Protein AF-A0A4R1CIF7-F1 (afdb_monomer_lite)

Radius of gyration: 14.78 Å; chains: 1; bounding box: 42×38×33 Å

Secondary structure (DSSP, 8-state):
------------SEEEEE--SSPEEETTEEE--S-BEEEETT-SBBTTS-B-TTSEEESSPPP-TT-TTB-HHHHHHHHHHS----

Sequence (86 aa):
MKPFVVPEQSRRAWVVTAPHQQPRFVGGERAPWGTRHVREDGAATTACGLPTTSWFSFWTLGFVAYDKESCPACAQAYARRTPVSR

pLDDT: mean 76.21, std 15.49, range [39.31, 93.62]

Structure (mmCIF, N/CA/C/O backbone):
data_AF-A0A4R1CIF7-F1
#
_entry.id   AF-A0A4R1CIF7-F1
#
loop_
_atom_site.group_PDB
_atom_site.id
_atom_site.type_symbol
_atom_site.label_atom_id
_atom_site.label_alt_id
_atom_site.label_comp_id
_atom_site.label_asym_id
_atom_site.label_entity_id
_atom_site.label_seq_id
_atom_site.pdbx_PDB_ins_code
_atom_site.Cartn_x
_atom_site.Cartn_y
_atom_site.Cartn_z
_atom_site.occupancy
_atom_site.B_iso_or_equiv
_atom_site.auth_seq_id
_atom_site.auth_comp_id
_atom_site.auth_asym_id
_atom_site.auth_atom_id
_atom_site.pdbx_PDB_model_num
ATOM 1 N N . MET A 1 1 ? -30.307 -31.306 6.130 1.00 53.03 1 MET A N 1
ATOM 2 C CA . MET A 1 1 ? -29.609 -30.160 5.504 1.00 53.03 1 MET A CA 1
ATOM 3 C C . MET A 1 1 ? -28.273 -29.995 6.210 1.00 53.03 1 MET A C 1
ATOM 5 O O . MET A 1 1 ? -28.280 -29.844 7.423 1.00 53.03 1 MET A O 1
ATOM 9 N N . LYS A 1 2 ? -27.141 -30.135 5.511 1.00 44.12 2 LYS A N 1
ATOM 10 C CA . LYS A 1 2 ? -25.819 -29.876 6.109 1.00 44.12 2 LYS A CA 1
ATOM 11 C C . LYS A 1 2 ? -25.584 -28.360 6.106 1.00 44.12 2 LYS A C 1
ATOM 13 O O . LYS A 1 2 ? -25.883 -27.749 5.080 1.00 44.12 2 LYS A O 1
ATOM 18 N N . PRO A 1 3 ? -25.089 -27.747 7.193 1.00 51.47 3 PRO A N 1
ATOM 19 C CA . PRO A 1 3 ? -24.733 -26.338 7.164 1.00 51.47 3 PRO A CA 1
ATOM 20 C C . PRO A 1 3 ? -23.620 -26.131 6.133 1.00 51.47 3 PRO A C 1
ATOM 22 O O . PRO A 1 3 ? -22.622 -26.854 6.122 1.00 51.47 3 PRO A O 1
ATOM 25 N N . PHE A 1 4 ? -23.823 -25.166 5.240 1.00 54.56 4 PHE A N 1
ATOM 26 C CA . PHE A 1 4 ? -22.785 -24.678 4.346 1.00 54.56 4 PHE A CA 1
ATOM 27 C C . PHE A 1 4 ? -21.785 -23.907 5.207 1.00 54.56 4 PHE A C 1
ATOM 29 O O . PHE A 1 4 ? -22.000 -22.744 5.542 1.00 54.56 4 PHE A O 1
ATOM 36 N N . VAL A 1 5 ? -20.726 -24.590 5.640 1.00 55.72 5 VAL A N 1
ATOM 37 C CA . VAL A 1 5 ? -19.562 -23.934 6.228 1.00 55.72 5 VAL A CA 1
ATOM 38 C C . VAL A 1 5 ? -18.916 -23.165 5.085 1.00 55.72 5 VAL A C 1
ATOM 40 O O . VAL A 1 5 ? -18.234 -23.756 4.250 1.00 55.72 5 VAL A O 1
ATOM 43 N N . VAL A 1 6 ? -19.180 -21.858 5.004 1.00 52.72 6 VAL A N 1
ATOM 44 C CA . VAL A 1 6 ? -18.314 -20.962 4.236 1.00 52.72 6 VAL A CA 1
ATOM 45 C C . VAL A 1 6 ? -16.936 -21.150 4.860 1.00 52.72 6 VAL A C 1
ATOM 47 O O . VAL A 1 6 ? -16.805 -20.867 6.054 1.00 52.72 6 VAL A O 1
ATOM 50 N N . PRO A 1 7 ? -15.929 -21.679 4.138 1.00 46.56 7 PRO A N 1
ATOM 51 C CA . PRO A 1 7 ? -14.578 -21.610 4.654 1.00 46.56 7 PRO A CA 1
ATOM 52 C C . PRO A 1 7 ? -14.352 -20.138 4.959 1.00 46.56 7 PRO A C 1
ATOM 54 O O . PRO A 1 7 ? -14.651 -19.287 4.115 1.00 46.56 7 PRO A O 1
ATOM 57 N N . GLU A 1 8 ? -13.932 -19.847 6.188 1.00 49.56 8 GLU A N 1
ATOM 58 C CA . GLU A 1 8 ? -13.435 -18.539 6.569 1.00 49.56 8 GLU A CA 1
ATOM 59 C C . GLU A 1 8 ? -12.294 -18.273 5.598 1.00 49.56 8 GLU A C 1
ATOM 61 O O . GLU A 1 8 ? -11.176 -18.747 5.790 1.00 49.56 8 GLU A O 1
ATOM 66 N N . GLN A 1 9 ? -12.622 -17.651 4.457 1.00 47.34 9 GLN A N 1
ATOM 67 C CA . GLN A 1 9 ? -11.658 -17.130 3.516 1.00 47.34 9 GLN A CA 1
ATOM 68 C C . GLN A 1 9 ? -10.760 -16.338 4.425 1.00 47.34 9 GLN A C 1
ATOM 70 O O . GLN A 1 9 ? -11.229 -15.358 5.004 1.00 47.34 9 GLN A O 1
ATOM 75 N N . SER A 1 10 ? -9.548 -16.840 4.658 1.00 45.88 10 SER A N 1
ATOM 76 C CA . SER A 1 10 ? -8.565 -16.170 5.480 1.00 45.88 10 SER A CA 1
ATOM 77 C C . SER A 1 10 ? -8.360 -14.842 4.782 1.00 45.88 10 SER A C 1
ATOM 79 O O . SER A 1 10 ? -7.658 -14.762 3.772 1.00 45.88 10 SER A O 1
ATOM 81 N N . ARG A 1 11 ? -9.148 -13.850 5.218 1.00 52.62 11 ARG A N 1
ATOM 82 C CA . ARG A 1 11 ? -9.294 -12.552 4.586 1.00 52.62 11 ARG A CA 1
ATOM 83 C C . ARG A 1 11 ? -7.873 -12.079 4.506 1.00 52.62 11 ARG A C 1
ATOM 85 O O . ARG A 1 11 ? -7.226 -11.947 5.546 1.00 52.62 11 ARG A O 1
ATOM 92 N N . ARG A 1 12 ? -7.350 -11.892 3.297 1.00 60.53 12 ARG A N 1
ATOM 93 C CA . ARG A 1 12 ? -6.110 -11.145 3.160 1.00 60.53 12 ARG A CA 1
ATOM 94 C C . ARG A 1 12 ? -6.432 -9.793 3.774 1.00 60.53 12 ARG A C 1
ATOM 96 O O . ARG A 1 12 ? -7.100 -8.978 3.155 1.00 60.53 12 ARG A O 1
ATOM 103 N N . ALA A 1 13 ? -6.040 -9.614 5.036 1.00 79.81 13 ALA A N 1
ATOM 104 C CA . ALA A 1 13 ? -6.409 -8.443 5.819 1.00 79.81 13 ALA A CA 1
ATOM 105 C C . ALA A 1 13 ? -5.873 -7.176 5.154 1.00 79.81 13 ALA A C 1
ATOM 107 O O . ALA A 1 13 ? -6.369 -6.094 5.421 1.00 79.81 13 ALA A O 1
ATOM 108 N N . TRP A 1 14 ? -4.882 -7.339 4.276 1.00 85.69 14 TRP A N 1
ATOM 109 C CA . TRP A 1 14 ? -4.220 -6.302 3.523 1.00 85.69 14 TRP A CA 1
ATOM 110 C C . TRP A 1 14 ? -4.395 -6.506 2.018 1.00 85.69 14 TRP A C 1
ATOM 112 O O . TRP A 1 14 ? -4.129 -7.586 1.487 1.00 85.69 14 TRP A O 1
ATOM 122 N N . VAL A 1 15 ? -4.767 -5.427 1.338 1.00 88.94 15 VAL A N 1
ATOM 123 C CA . VAL A 1 15 ? -4.863 -5.315 -0.119 1.00 88.94 15 VAL A CA 1
ATOM 124 C C . VAL A 1 15 ? -3.773 -4.367 -0.599 1.00 88.94 15 VAL A C 1
ATOM 126 O O . VAL A 1 15 ? -3.650 -3.251 -0.086 1.00 88.94 15 VAL A O 1
ATOM 129 N N . VAL A 1 16 ? -2.989 -4.795 -1.591 1.00 89.19 16 VAL A N 1
ATOM 130 C CA . VAL A 1 16 ? -1.971 -3.938 -2.208 1.00 89.19 16 VAL A CA 1
ATOM 131 C C . VAL A 1 16 ? -2.645 -2.907 -3.107 1.00 89.19 16 VAL A C 1
ATOM 133 O O . VAL A 1 16 ? -3.521 -3.237 -3.904 1.00 89.19 16 VAL A O 1
ATOM 136 N N . THR A 1 17 ? -2.231 -1.652 -2.987 1.00 88.81 17 THR A N 1
ATOM 137 C CA . THR A 1 17 ? -2.735 -0.530 -3.779 1.00 88.81 17 THR A CA 1
ATOM 138 C C . THR A 1 17 ? -1.603 0.421 -4.147 1.00 88.81 17 THR A C 1
ATOM 140 O O . THR A 1 17 ? -0.604 0.514 -3.430 1.00 88.81 17 THR A O 1
ATOM 143 N N . ALA A 1 18 ? -1.729 1.110 -5.276 1.00 86.75 18 ALA A N 1
ATOM 144 C CA . ALA A 1 18 ? -0.736 2.080 -5.728 1.00 86.75 18 ALA A CA 1
ATOM 145 C C . ALA A 1 18 ? -1.404 3.239 -6.496 1.00 86.75 18 ALA A C 1
ATOM 147 O O . ALA A 1 18 ? -2.358 2.989 -7.239 1.00 86.75 18 ALA A O 1
ATOM 148 N N . PRO A 1 19 ? -0.885 4.481 -6.390 1.00 77.75 19 PRO A N 1
ATOM 149 C CA . PRO A 1 19 ? -1.465 5.698 -6.985 1.00 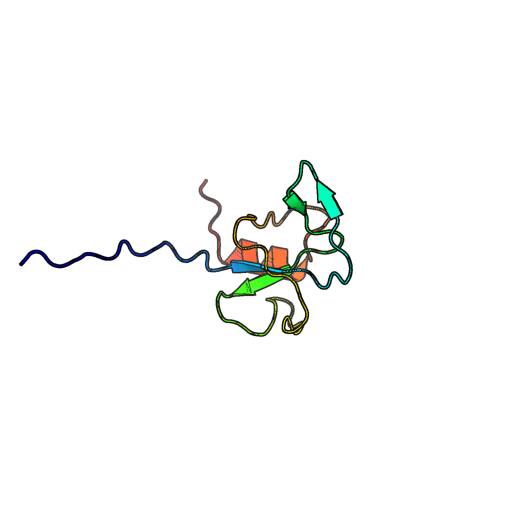77.75 19 PRO A CA 1
ATOM 150 C C . PRO A 1 19 ? -1.499 5.765 -8.522 1.00 77.75 19 PRO A C 1
ATOM 152 O O . PRO A 1 19 ? -1.790 6.814 -9.089 1.00 77.75 19 PRO A O 1
ATOM 155 N N . HIS A 1 20 ? -1.148 4.695 -9.227 1.00 70.94 20 HIS A N 1
ATOM 156 C CA . HIS A 1 20 ? -0.643 4.799 -10.592 1.00 70.94 20 HIS A CA 1
ATOM 157 C C . HIS A 1 20 ? -1.700 5.208 -11.625 1.00 70.94 20 HIS A C 1
ATOM 159 O O . HIS A 1 20 ? -2.712 4.534 -11.791 1.00 70.94 20 HIS A O 1
ATOM 165 N N . GLN A 1 21 ? -1.387 6.266 -12.388 1.00 57.28 21 GLN A N 1
ATOM 166 C CA . GLN A 1 21 ? -2.151 6.743 -13.552 1.00 57.28 21 GLN A CA 1
ATOM 167 C C . GLN A 1 21 ? -1.850 5.966 -14.854 1.00 57.28 21 GLN A C 1
ATOM 169 O O . GLN A 1 21 ? -2.587 6.111 -15.826 1.00 57.28 21 GLN A O 1
ATOM 174 N N . GLN A 1 22 ? -0.807 5.120 -14.891 1.00 54.31 22 GLN A N 1
ATOM 175 C CA . GLN A 1 22 ? -0.490 4.248 -16.034 1.00 54.31 22 GLN A CA 1
ATOM 176 C C . GLN A 1 22 ? -0.018 2.853 -15.574 1.00 54.31 22 GLN A C 1
ATOM 178 O O . GLN A 1 22 ? 0.942 2.763 -14.802 1.00 54.31 22 GLN A O 1
ATOM 183 N N . PRO A 1 23 ? -0.659 1.757 -16.029 1.00 57.56 23 PRO A N 1
ATOM 184 C CA . PRO A 1 23 ? -0.233 0.395 -15.715 1.00 57.56 23 PRO A CA 1
ATOM 185 C C . PRO A 1 23 ? 1.009 -0.015 -16.520 1.00 57.56 23 PRO A C 1
ATOM 187 O O . PRO A 1 23 ? 1.057 0.164 -17.737 1.00 57.56 23 PRO A O 1
ATOM 190 N N . ARG A 1 24 ? 1.989 -0.640 -15.853 1.00 64.19 24 ARG A N 1
ATOM 191 C CA . ARG A 1 24 ? 3.051 -1.412 -16.516 1.00 64.19 24 ARG A CA 1
ATOM 192 C C . ARG A 1 24 ? 2.549 -2.841 -16.711 1.00 64.19 24 ARG A C 1
ATOM 194 O O . ARG A 1 24 ? 1.977 -3.416 -15.790 1.00 64.19 24 ARG A O 1
ATOM 201 N N . PHE A 1 25 ? 2.780 -3.423 -17.883 1.00 67.19 25 PHE A N 1
ATOM 202 C CA . PHE A 1 25 ? 2.517 -4.842 -18.115 1.00 67.19 25 PHE A CA 1
ATOM 203 C C . PHE A 1 25 ? 3.822 -5.628 -17.990 1.00 67.19 25 PHE A C 1
ATOM 205 O O . PHE A 1 25 ? 4.821 -5.277 -18.620 1.00 67.19 25 PHE A O 1
ATOM 212 N N . VAL A 1 26 ? 3.825 -6.674 -17.167 1.00 66.25 26 VAL A N 1
ATOM 213 C CA . VAL A 1 26 ? 4.942 -7.622 -17.041 1.00 66.25 26 VAL A CA 1
ATOM 214 C C . VAL A 1 26 ? 4.370 -9.008 -17.299 1.00 66.25 26 VAL A C 1
ATOM 216 O O . VAL A 1 26 ? 3.466 -9.438 -16.594 1.00 66.25 26 VAL A O 1
ATOM 219 N N . GLY A 1 27 ? 4.832 -9.679 -1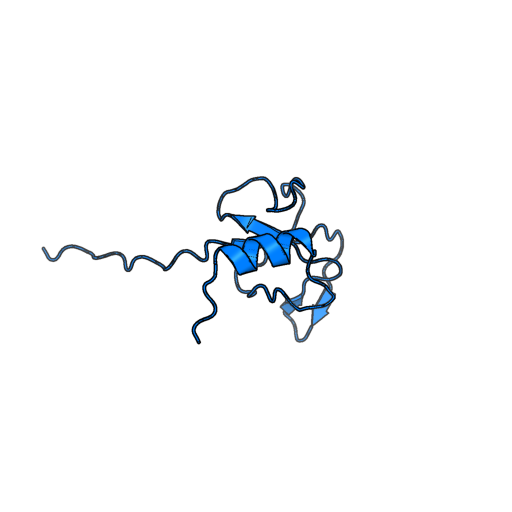8.358 1.00 67.62 27 GLY A N 1
ATOM 220 C CA . GLY A 1 27 ? 4.337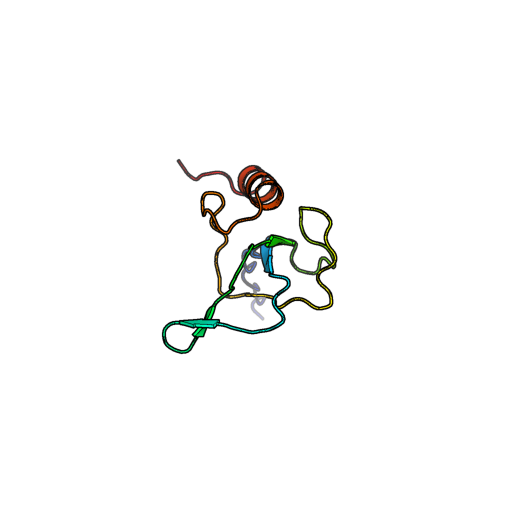 -11.016 -18.714 1.00 67.62 27 GLY A CA 1
ATOM 221 C C . GLY A 1 27 ? 2.838 -11.090 -19.050 1.00 67.62 27 GLY A C 1
ATOM 222 O O . GLY A 1 27 ? 2.253 -12.156 -18.935 1.00 67.62 27 GLY A O 1
ATOM 223 N N . GLY A 1 28 ? 2.208 -9.976 -19.442 1.00 69.06 28 GLY A N 1
ATOM 224 C CA . GLY A 1 28 ? 0.772 -9.913 -19.758 1.00 69.06 28 GLY A CA 1
ATOM 225 C C . GLY A 1 28 ? -0.136 -9.535 -18.582 1.00 69.06 28 GLY A C 1
ATOM 226 O O . GLY A 1 28 ? -1.304 -9.224 -18.802 1.00 69.06 28 GLY A O 1
ATOM 227 N N . GLU A 1 29 ? 0.387 -9.461 -17.355 1.00 66.00 29 GLU A N 1
ATOM 228 C CA . GLU A 1 29 ? -0.369 -9.014 -16.181 1.00 66.00 29 GLU A CA 1
ATOM 229 C C . GLU A 1 29 ? -0.086 -7.545 -15.847 1.00 66.00 29 GLU A C 1
ATOM 231 O O . GLU A 1 29 ? 1.020 -7.033 -16.060 1.00 66.00 29 GLU A O 1
ATOM 236 N N . ARG A 1 30 ? -1.096 -6.847 -15.305 1.00 63.97 30 ARG A N 1
ATOM 237 C CA . ARG A 1 30 ? -0.907 -5.495 -14.761 1.00 63.97 30 ARG A CA 1
ATOM 238 C C . ARG A 1 30 ? -0.032 -5.591 -13.518 1.00 63.97 30 ARG A C 1
ATOM 240 O O . ARG A 1 30 ? -0.468 -6.102 -12.490 1.00 63.97 30 ARG A O 1
ATOM 247 N N . ALA A 1 31 ? 1.171 -5.046 -13.604 1.00 65.12 31 ALA A N 1
ATOM 248 C CA . ALA A 1 31 ? 2.070 -4.917 -12.476 1.00 65.12 31 ALA A CA 1
ATOM 249 C C . ALA A 1 31 ? 1.897 -3.535 -11.826 1.00 65.12 31 ALA A C 1
ATOM 251 O O . ALA A 1 31 ? 1.717 -2.536 -12.539 1.00 65.12 31 ALA A O 1
ATOM 252 N N . PRO A 1 32 ? 1.982 -3.439 -10.489 1.00 65.56 32 PRO A N 1
ATOM 253 C CA . PRO A 1 32 ? 2.199 -2.151 -9.858 1.00 65.56 32 PRO A CA 1
ATOM 254 C C . PRO A 1 32 ? 3.521 -1.579 -10.378 1.00 65.56 32 PRO A C 1
ATOM 256 O O . PRO A 1 32 ? 4.534 -2.271 -10.463 1.00 65.56 32 PRO A O 1
ATOM 259 N N . TRP A 1 33 ? 3.499 -0.309 -10.745 1.00 69.81 33 TRP A N 1
ATOM 260 C CA . TRP A 1 33 ? 4.706 0.489 -10.909 1.00 69.81 33 TRP A CA 1
ATOM 261 C C . TRP A 1 33 ? 4.799 1.411 -9.683 1.00 69.81 33 TRP A C 1
ATOM 263 O O . TRP A 1 33 ? 3.812 1.526 -8.962 1.00 69.81 33 TRP A O 1
ATOM 273 N N . GLY A 1 34 ? 5.961 2.014 -9.414 1.00 76.06 34 GLY A N 1
ATOM 274 C CA . GLY A 1 34 ? 6.176 2.939 -8.291 1.00 76.06 34 GLY A CA 1
ATOM 275 C C . GLY A 1 34 ? 5.918 2.357 -6.895 1.00 76.06 34 GLY A C 1
ATOM 276 O O . GLY A 1 34 ? 6.021 1.150 -6.679 1.00 76.06 34 GLY A O 1
ATOM 277 N N . THR A 1 35 ? 5.645 3.236 -5.925 1.00 86.19 35 THR A N 1
ATOM 278 C CA . THR A 1 35 ? 5.547 2.850 -4.512 1.00 86.19 35 THR A CA 1
ATOM 279 C C . THR A 1 35 ? 4.251 2.090 -4.226 1.00 86.19 35 THR A C 1
ATOM 281 O O . THR A 1 35 ? 3.145 2.593 -4.430 1.00 86.19 35 THR A O 1
ATOM 284 N N . ARG A 1 36 ? 4.391 0.876 -3.697 1.00 89.62 36 ARG A N 1
ATOM 285 C CA . ARG A 1 36 ? 3.314 -0.018 -3.274 1.00 89.62 36 ARG A CA 1
ATOM 286 C C . ARG A 1 36 ? 2.888 0.321 -1.851 1.00 89.62 36 ARG A C 1
ATOM 288 O O . ARG A 1 36 ? 3.711 0.433 -0.940 1.00 89.62 36 ARG A O 1
ATOM 295 N N . HIS A 1 37 ? 1.586 0.414 -1.645 1.00 92.38 37 HIS A N 1
ATOM 296 C CA . HIS A 1 37 ? 0.967 0.630 -0.345 1.00 92.38 37 HIS A CA 1
ATOM 297 C C . HIS A 1 37 ? 0.041 -0.536 -0.008 1.00 92.38 37 HIS A C 1
ATOM 299 O O . HIS A 1 37 ? -0.375 -1.286 -0.889 1.00 92.3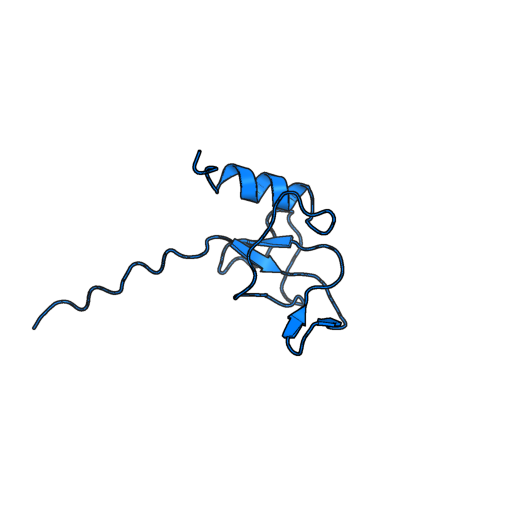8 37 HIS A O 1
ATOM 305 N N . VAL A 1 38 ? -0.318 -0.668 1.267 1.00 92.44 38 VAL A N 1
ATOM 306 C CA . VAL A 1 38 ? -1.394 -1.570 1.689 1.00 92.44 38 VAL A CA 1
ATOM 307 C C . VAL A 1 38 ? -2.521 -0.788 2.327 1.00 92.44 38 VAL A C 1
ATOM 309 O O . VAL A 1 38 ? -2.290 0.231 2.977 1.00 92.44 38 VAL A O 1
ATOM 312 N N . ARG A 1 39 ? -3.738 -1.288 2.161 1.00 91.94 39 ARG A N 1
ATOM 313 C CA . ARG A 1 39 ? -4.924 -0.883 2.918 1.00 91.94 39 ARG A CA 1
ATOM 314 C C . ARG A 1 39 ? -5.598 -2.116 3.485 1.00 91.94 39 ARG A C 1
ATOM 316 O O . ARG A 1 39 ? -5.420 -3.203 2.934 1.00 91.94 39 ARG A O 1
ATOM 323 N N . GLU A 1 40 ? -6.355 -1.955 4.561 1.00 90.06 40 GLU A N 1
ATOM 324 C CA . GLU A 1 40 ? -7.228 -3.043 4.985 1.00 90.06 40 GLU A CA 1
ATOM 325 C C . GLU A 1 40 ? -8.284 -3.316 3.913 1.00 90.06 40 GLU A C 1
ATOM 327 O O . GLU A 1 40 ? -8.697 -2.397 3.195 1.00 90.06 40 GLU A O 1
ATOM 332 N N . ASP A 1 41 ? -8.719 -4.569 3.782 1.00 86.69 41 ASP A N 1
ATOM 333 C CA . ASP A 1 41 ? -9.840 -4.870 2.895 1.00 86.69 41 ASP A CA 1
ATOM 334 C C . ASP A 1 41 ? -11.074 -4.042 3.304 1.00 86.69 41 ASP A C 1
ATOM 336 O O . ASP A 1 41 ? -11.420 -3.937 4.478 1.00 86.69 41 ASP A O 1
ATOM 340 N N . GLY A 1 42 ? -11.699 -3.386 2.326 1.00 84.31 42 GLY A N 1
ATOM 341 C CA . GLY A 1 42 ? -12.788 -2.428 2.546 1.00 84.31 42 GLY A CA 1
ATOM 342 C C . GLY A 1 42 ? -12.392 -1.024 3.040 1.00 84.31 42 GLY A C 1
ATOM 343 O O . GLY A 1 42 ? -13.222 -0.122 2.960 1.00 84.31 42 GLY A O 1
ATOM 344 N N . ALA A 1 43 ? -11.153 -0.771 3.480 1.00 88.94 43 ALA A N 1
ATOM 345 C CA . ALA A 1 43 ? -10.748 0.566 3.931 1.00 88.94 43 ALA A CA 1
ATOM 346 C C . ALA A 1 43 ? -10.571 1.551 2.763 1.00 88.94 43 ALA A C 1
ATOM 348 O O . ALA A 1 43 ? -10.069 1.181 1.701 1.00 88.94 43 ALA A O 1
ATOM 349 N N . ALA A 1 44 ? -10.931 2.822 2.971 1.00 89.75 44 ALA A N 1
ATOM 350 C CA . ALA A 1 44 ? -10.759 3.889 1.976 1.00 89.75 44 ALA A CA 1
ATOM 351 C C . ALA A 1 44 ? -9.341 4.492 1.963 1.00 89.75 44 ALA A C 1
ATOM 353 O O . ALA A 1 44 ? -8.967 5.195 1.017 1.00 89.75 44 ALA A O 1
ATOM 354 N N . THR A 1 45 ? -8.540 4.209 2.989 1.00 93.50 45 THR A N 1
ATOM 355 C CA . THR A 1 45 ? -7.194 4.752 3.185 1.00 93.50 45 THR A CA 1
ATOM 356 C C . THR A 1 45 ? -6.155 3.644 3.321 1.00 93.50 45 THR A C 1
ATOM 358 O O . THR A 1 45 ? -6.441 2.540 3.784 1.00 93.50 45 THR A O 1
ATOM 361 N N . THR A 1 46 ? -4.925 3.937 2.905 1.00 93.62 46 THR A N 1
ATOM 362 C CA . THR A 1 46 ? -3.771 3.071 3.153 1.00 93.62 46 THR A CA 1
ATOM 363 C C . THR A 1 46 ? -3.398 3.071 4.633 1.00 93.62 46 THR A C 1
ATOM 365 O O . THR A 1 46 ? -3.736 3.989 5.380 1.00 93.62 46 THR A O 1
ATOM 368 N N . ALA A 1 47 ? -2.598 2.090 5.048 1.00 92.62 47 ALA A N 1
ATOM 369 C CA . ALA A 1 47 ? -2.009 2.046 6.384 1.00 92.62 47 ALA A CA 1
ATOM 370 C C . ALA A 1 47 ? -1.136 3.275 6.699 1.00 92.62 47 ALA A C 1
ATOM 372 O O . ALA A 1 47 ? -0.934 3.601 7.863 1.00 92.62 47 ALA A O 1
ATOM 373 N N . CYS A 1 48 ? -0.620 3.962 5.672 1.00 91.94 48 CYS A N 1
ATOM 374 C CA . CYS A 1 48 ? 0.123 5.211 5.830 1.00 91.94 48 CYS A CA 1
ATOM 375 C C . CYS A 1 48 ? -0.753 6.474 5.716 1.00 91.94 48 CYS A C 1
ATOM 377 O O . CYS A 1 48 ? -0.211 7.572 5.656 1.00 91.94 48 CYS A O 1
ATOM 379 N N . GLY A 1 49 ? -2.082 6.335 5.667 1.00 92.12 49 GLY A N 1
ATOM 380 C CA . GLY A 1 49 ? -3.033 7.448 5.733 1.00 92.12 49 GLY A CA 1
ATOM 381 C C . GLY A 1 49 ? -3.389 8.109 4.399 1.00 92.12 49 GLY A C 1
ATOM 382 O O . GLY A 1 49 ? -4.083 9.121 4.399 1.00 92.12 49 GLY A O 1
ATOM 383 N N . LEU A 1 50 ? -2.954 7.561 3.260 1.00 91.06 50 LEU A N 1
ATOM 384 C CA . LEU A 1 50 ? -3.276 8.130 1.947 1.00 91.06 50 LEU A CA 1
ATOM 385 C C . LEU A 1 50 ? -4.640 7.633 1.446 1.00 91.06 50 LEU A C 1
ATOM 387 O O . LEU A 1 50 ? -4.941 6.448 1.606 1.00 91.06 50 LEU A O 1
ATOM 391 N N . PRO A 1 51 ? -5.465 8.492 0.822 1.00 90.56 51 PRO A N 1
ATOM 392 C CA . PRO A 1 51 ? -6.727 8.072 0.222 1.00 90.56 51 PRO A CA 1
ATOM 393 C C . PRO A 1 51 ? -6.478 7.179 -1.000 1.00 90.56 51 PRO A C 1
ATOM 395 O O . PRO A 1 51 ? -5.567 7.427 -1.785 1.00 90.56 51 PRO A O 1
ATOM 398 N N . THR A 1 52 ? -7.305 6.147 -1.171 1.00 89.38 52 THR A N 1
ATOM 399 C CA . THR A 1 52 ? -7.117 5.105 -2.205 1.00 89.38 52 THR A CA 1
ATOM 400 C C . THR A 1 52 ? -8.214 5.081 -3.268 1.00 89.38 52 THR A C 1
ATOM 402 O O . THR A 1 52 ? -8.224 4.206 -4.127 1.00 89.38 52 THR A O 1
ATOM 405 N N . THR A 1 53 ? -9.140 6.041 -3.237 1.00 84.44 53 THR A N 1
ATOM 406 C CA . THR A 1 53 ? -10.335 6.080 -4.097 1.00 84.44 53 THR A CA 1
ATOM 407 C C . THR A 1 53 ? -10.031 6.137 -5.594 1.00 84.44 53 THR A C 1
ATOM 409 O O . THR A 1 53 ? -10.818 5.629 -6.384 1.00 84.44 53 THR A O 1
ATOM 412 N N . SER A 1 54 ? -8.898 6.718 -5.995 1.00 82.50 54 SER A N 1
ATOM 413 C CA . SER A 1 54 ? -8.458 6.787 -7.397 1.00 82.50 54 SER A CA 1
ATOM 414 C C . SER A 1 54 ? -7.393 5.746 -7.766 1.00 82.50 54 SER A C 1
ATOM 416 O O . SER A 1 54 ? -6.830 5.805 -8.856 1.00 82.50 54 SER A O 1
ATOM 418 N N . TRP A 1 55 ? -7.065 4.825 -6.855 1.00 86.12 55 TRP A N 1
ATOM 419 C CA . TRP A 1 55 ? -5.914 3.931 -6.980 1.00 86.12 55 TRP A CA 1
ATOM 420 C C . TRP A 1 55 ? -6.336 2.530 -7.419 1.00 86.12 55 TRP A C 1
ATOM 422 O O . TRP A 1 55 ? -7.418 2.043 -7.087 1.00 86.12 55 TRP A O 1
ATOM 432 N N . PHE A 1 56 ? -5.446 1.832 -8.121 1.00 84.94 56 PHE A N 1
ATOM 433 C CA . PHE A 1 56 ? -5.679 0.436 -8.480 1.00 84.94 56 PHE A CA 1
ATOM 434 C C . PHE A 1 56 ? -5.423 -0.483 -7.283 1.00 84.94 56 PHE A C 1
ATOM 436 O O . PHE A 1 56 ? -4.381 -0.393 -6.637 1.00 84.94 56 PHE A O 1
ATOM 443 N N . SER A 1 57 ? -6.362 -1.398 -7.021 1.00 86.75 57 SER A N 1
ATOM 444 C CA . SER A 1 57 ? -6.201 -2.481 -6.043 1.00 86.75 57 SER A CA 1
ATOM 445 C C . SER A 1 57 ? -5.735 -3.763 -6.739 1.00 86.75 57 SER A C 1
ATOM 447 O O . SER A 1 57 ? -6.338 -4.198 -7.720 1.00 86.75 57 SER A O 1
ATOM 449 N N . PHE A 1 58 ? -4.686 -4.387 -6.208 1.00 84.88 58 PHE A N 1
ATOM 450 C CA . PHE A 1 58 ? -4.072 -5.604 -6.737 1.00 84.88 58 PHE A CA 1
ATOM 451 C C . PHE A 1 58 ? -4.385 -6.783 -5.809 1.00 84.88 58 PHE A C 1
ATOM 453 O O . PHE A 1 58 ? -3.603 -7.131 -4.931 1.00 84.88 58 PHE A O 1
ATOM 460 N N . TRP A 1 59 ? -5.558 -7.392 -5.990 1.00 78.38 59 TRP A N 1
ATOM 461 C CA . TRP A 1 59 ? -6.093 -8.439 -5.104 1.00 78.38 59 TRP A CA 1
ATOM 462 C C . TRP A 1 59 ? -5.272 -9.734 -5.084 1.00 78.38 59 TRP A C 1
ATOM 464 O O . TRP A 1 59 ? -5.201 -10.428 -4.066 1.00 78.38 59 TRP A O 1
ATOM 474 N N . THR A 1 60 ? -4.646 -10.069 -6.210 1.00 78.69 60 THR A N 1
ATOM 475 C CA . THR A 1 60 ? -3.842 -11.286 -6.354 1.00 78.69 60 THR A CA 1
ATOM 476 C C . THR A 1 60 ? -2.423 -11.109 -5.816 1.00 78.69 60 THR A C 1
ATOM 478 O O . THR A 1 60 ? -1.826 -12.095 -5.380 1.00 78.69 60 THR A O 1
ATOM 481 N N . LEU A 1 61 ? -1.915 -9.871 -5.755 1.00 80.06 61 LEU A N 1
ATOM 482 C CA . LEU A 1 61 ? -0.542 -9.564 -5.365 1.00 80.06 61 LEU A CA 1
ATOM 483 C C . LEU A 1 61 ? -0.352 -9.664 -3.844 1.00 80.06 61 LEU A C 1
ATOM 485 O O . LEU A 1 61 ? -1.101 -9.077 -3.063 1.00 80.06 61 LEU A O 1
ATOM 489 N N . GLY A 1 62 ? 0.687 -10.384 -3.423 1.00 82.06 62 GLY A N 1
ATOM 490 C CA . GLY A 1 62 ? 1.179 -10.324 -2.049 1.00 82.06 62 GLY A CA 1
ATOM 491 C C . GLY A 1 62 ? 1.941 -9.024 -1.787 1.00 82.06 62 GLY A C 1
ATOM 492 O O . GLY A 1 62 ? 2.510 -8.429 -2.702 1.00 82.06 62 GLY A O 1
ATOM 493 N N . PHE A 1 63 ? 1.980 -8.590 -0.529 1.00 84.50 63 PHE A N 1
ATOM 494 C CA . PHE A 1 63 ? 2.807 -7.458 -0.124 1.00 84.50 63 PHE A CA 1
ATOM 495 C C . PHE A 1 63 ? 4.118 -7.948 0.489 1.00 84.50 63 PHE A C 1
ATOM 497 O O . PHE A 1 63 ? 4.110 -8.745 1.424 1.00 84.50 63 PHE A O 1
ATOM 504 N N . VAL A 1 64 ? 5.246 -7.458 -0.022 1.00 84.81 64 VAL A N 1
ATOM 505 C CA . VAL A 1 64 ? 6.580 -7.795 0.488 1.00 84.81 64 VAL A CA 1
ATOM 506 C C . VAL A 1 64 ? 7.116 -6.591 1.251 1.00 84.81 64 VAL A C 1
ATOM 508 O O . VAL A 1 64 ? 7.480 -5.581 0.651 1.00 84.81 64 VAL A O 1
ATOM 511 N N . ALA A 1 65 ? 7.160 -6.682 2.582 1.00 82.88 65 ALA A N 1
ATOM 512 C CA . ALA A 1 65 ? 7.538 -5.556 3.441 1.00 82.88 65 ALA A CA 1
ATOM 513 C C . ALA A 1 65 ? 8.968 -5.038 3.183 1.00 82.88 65 ALA A C 1
ATOM 515 O O . ALA A 1 65 ? 9.214 -3.847 3.327 1.00 82.88 65 ALA A O 1
ATOM 5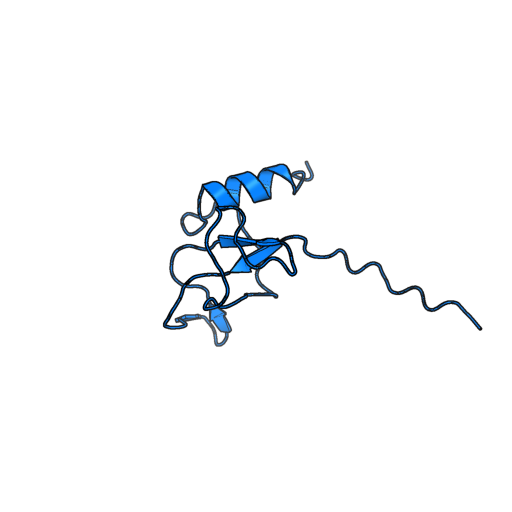16 N N . TYR A 1 66 ? 9.891 -5.911 2.772 1.00 80.81 66 TYR A N 1
ATOM 517 C CA . TYR A 1 66 ? 11.304 -5.571 2.548 1.00 80.81 66 TYR A CA 1
ATOM 518 C C . TYR A 1 66 ? 11.650 -5.252 1.082 1.00 80.81 66 TYR A C 1
ATOM 520 O O . TYR A 1 66 ? 12.824 -5.167 0.730 1.00 80.81 66 TYR A O 1
ATOM 528 N N . ASP A 1 67 ? 10.650 -5.096 0.213 1.00 84.88 67 ASP A N 1
ATOM 529 C CA . ASP A 1 67 ? 10.864 -4.660 -1.168 1.00 84.88 67 ASP A CA 1
ATOM 530 C C . ASP A 1 67 ? 11.135 -3.144 -1.205 1.00 84.88 67 ASP A C 1
ATOM 532 O O . ASP A 1 67 ? 10.476 -2.371 -0.510 1.00 84.88 67 ASP A O 1
ATOM 536 N N . LYS A 1 68 ? 12.095 -2.705 -2.028 1.00 83.94 68 LYS A N 1
ATOM 537 C CA . LYS A 1 68 ? 12.447 -1.282 -2.200 1.00 83.94 68 LYS A CA 1
ATOM 538 C C . LYS A 1 68 ? 11.280 -0.428 -2.707 1.00 83.94 68 LYS A C 1
ATOM 540 O O . LYS A 1 68 ? 11.276 0.783 -2.518 1.00 83.94 68 LYS A O 1
ATOM 545 N N . GLU A 1 69 ? 10.326 -1.051 -3.391 1.00 85.94 69 GLU A N 1
ATOM 546 C CA . GLU A 1 69 ? 9.132 -0.406 -3.923 1.00 85.94 69 GLU A CA 1
ATOM 547 C C . GLU A 1 69 ? 8.008 -0.359 -2.882 1.00 85.94 69 GLU A C 1
ATOM 549 O O . GLU A 1 69 ? 6.982 0.260 -3.130 1.00 85.94 69 GLU A O 1
ATOM 554 N N . SER A 1 70 ? 8.163 -0.970 -1.706 1.00 90.00 70 SER A N 1
ATOM 555 C CA . SER A 1 70 ? 7.164 -0.899 -0.639 1.00 90.00 70 SER A CA 1
ATOM 556 C C . SER A 1 70 ? 7.292 0.395 0.159 1.00 90.00 70 SER A C 1
ATOM 558 O O . SER A 1 70 ? 8.369 0.780 0.608 1.00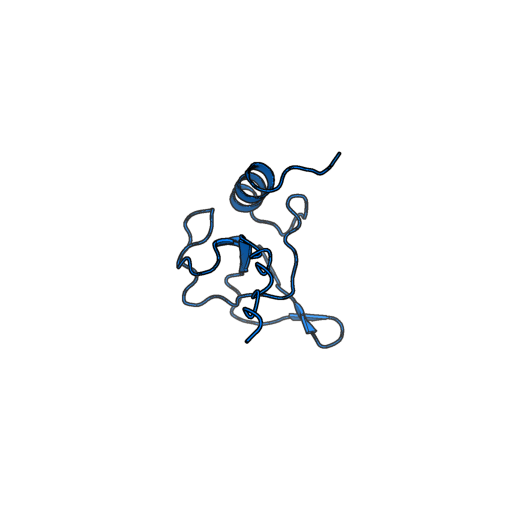 90.00 70 SER A O 1
ATOM 560 N N . CYS A 1 71 ? 6.163 1.062 0.402 1.00 91.31 71 CYS A N 1
ATOM 561 C CA . CYS A 1 71 ? 6.116 2.210 1.299 1.00 91.31 71 CYS A CA 1
ATOM 562 C C . CYS A 1 71 ? 6.600 1.791 2.707 1.00 91.31 71 CYS A C 1
ATOM 564 O O . CYS A 1 71 ? 5.997 0.886 3.291 1.00 91.31 71 CYS A O 1
ATOM 566 N N . PRO A 1 72 ? 7.606 2.465 3.304 1.00 91.00 72 PRO A N 1
ATOM 567 C CA . PRO A 1 72 ? 8.170 2.064 4.597 1.00 91.00 72 PRO A CA 1
ATOM 568 C C . PRO A 1 72 ? 7.148 2.011 5.742 1.00 91.00 72 PRO A C 1
ATOM 570 O O . PRO A 1 72 ? 7.154 1.083 6.549 1.00 91.00 72 PRO A O 1
ATOM 573 N N . ALA A 1 73 ? 6.216 2.967 5.793 1.00 91.56 73 ALA A N 1
ATOM 574 C CA . ALA A 1 73 ? 5.154 2.977 6.801 1.00 91.56 73 ALA A CA 1
ATOM 575 C C . ALA A 1 73 ? 4.172 1.804 6.615 1.00 91.56 73 ALA A C 1
ATOM 577 O O . ALA A 1 73 ? 3.784 1.147 7.580 1.00 91.56 73 ALA A O 1
ATOM 578 N N . CYS A 1 74 ? 3.820 1.491 5.364 1.00 91.62 74 CYS A N 1
ATOM 579 C CA . CYS A 1 74 ? 2.985 0.336 5.029 1.00 91.62 74 CYS A CA 1
ATOM 580 C C . CYS A 1 74 ? 3.698 -0.992 5.328 1.00 91.62 74 CYS A C 1
ATOM 582 O O . CYS A 1 74 ? 3.076 -1.904 5.865 1.00 91.62 74 CYS A O 1
ATOM 584 N N . ALA A 1 75 ? 5.001 -1.089 5.045 1.00 91.88 75 ALA A N 1
ATOM 585 C CA . ALA A 1 75 ? 5.854 -2.219 5.414 1.00 91.88 75 ALA A CA 1
ATOM 586 C C . ALA A 1 75 ? 5.846 -2.469 6.919 1.00 91.88 75 ALA A C 1
ATOM 588 O O . ALA A 1 75 ? 5.632 -3.600 7.356 1.00 91.88 75 ALA A O 1
ATOM 589 N N . GLN A 1 76 ? 5.995 -1.412 7.717 1.00 90.19 76 GLN A N 1
ATOM 590 C CA . GLN A 1 76 ? 5.962 -1.530 9.168 1.00 90.19 76 GLN A CA 1
ATOM 591 C C . GLN A 1 76 ? 4.583 -1.976 9.680 1.00 90.19 76 GLN A C 1
ATOM 593 O O . GLN A 1 76 ? 4.505 -2.862 10.530 1.00 90.19 76 GLN A O 1
ATOM 598 N N . ALA A 1 77 ? 3.495 -1.401 9.159 1.00 89.25 77 ALA A N 1
ATOM 599 C CA . ALA A 1 77 ? 2.134 -1.797 9.530 1.00 89.25 77 ALA A CA 1
ATOM 600 C C . ALA A 1 77 ? 1.838 -3.261 9.162 1.00 89.25 77 ALA A C 1
ATOM 602 O O . ALA A 1 77 ? 1.277 -4.007 9.967 1.00 89.25 77 ALA A O 1
ATOM 603 N N . TYR A 1 78 ? 2.276 -3.687 7.976 1.00 87.62 78 TYR A N 1
ATOM 604 C CA . TYR A 1 78 ? 2.137 -5.061 7.505 1.00 87.62 78 TYR A CA 1
ATOM 605 C C . TYR A 1 78 ? 2.926 -6.049 8.379 1.00 87.62 78 TYR A C 1
ATOM 607 O O . TYR A 1 78 ? 2.372 -7.054 8.828 1.00 87.62 78 TYR A O 1
ATOM 615 N N . ALA A 1 79 ? 4.187 -5.741 8.700 1.00 85.44 79 ALA A N 1
ATOM 616 C CA . ALA A 1 79 ? 5.040 -6.591 9.535 1.00 85.44 79 ALA A CA 1
ATOM 617 C C . ALA A 1 79 ? 4.509 -6.759 10.970 1.00 85.44 79 ALA A C 1
ATOM 619 O O . ALA A 1 79 ? 4.668 -7.818 11.565 1.00 85.44 79 ALA A O 1
ATOM 620 N N . ARG A 1 80 ? 3.832 -5.745 11.529 1.00 82.94 80 ARG A N 1
ATOM 621 C CA . ARG A 1 80 ? 3.219 -5.837 12.870 1.00 82.94 80 ARG A CA 1
ATOM 622 C C . ARG A 1 80 ? 2.033 -6.802 12.935 1.00 82.94 80 ARG A C 1
ATOM 624 O O . ARG A 1 80 ? 1.741 -7.313 14.010 1.00 82.94 80 ARG A O 1
ATOM 631 N N . ARG A 1 81 ? 1.325 -7.013 11.821 1.00 75.44 81 ARG A N 1
ATOM 632 C CA . ARG A 1 81 ? 0.105 -7.841 11.760 1.00 75.44 81 ARG A CA 1
ATOM 633 C C . ARG A 1 81 ? 0.301 -9.222 11.160 1.00 75.44 81 ARG A C 1
ATOM 635 O O . ARG A 1 81 ? -0.570 -10.069 11.317 1.00 75.44 81 ARG A O 1
ATOM 642 N N . THR A 1 82 ? 1.413 -9.436 10.475 1.00 65.62 82 THR A N 1
ATOM 643 C CA . THR A 1 82 ? 1.744 -10.729 9.887 1.00 65.62 82 THR A CA 1
ATOM 644 C C . THR A 1 82 ? 2.849 -11.320 10.753 1.00 65.62 82 THR A C 1
ATOM 646 O O . THR A 1 82 ? 3.997 -10.901 10.605 1.00 65.62 82 THR A O 1
ATOM 649 N N . PRO A 1 83 ? 2.544 -12.213 11.715 1.00 54.22 83 PRO A N 1
ATOM 650 C CA . PRO A 1 83 ? 3.602 -12.887 12.448 1.00 54.22 83 PRO A CA 1
ATOM 651 C C . PRO A 1 83 ? 4.464 -13.626 11.426 1.00 54.22 83 PRO A C 1
ATOM 653 O O . PRO A 1 83 ? 3.953 -14.412 10.629 1.00 54.22 83 PRO A O 1
ATOM 656 N N . VAL A 1 84 ? 5.764 -13.332 11.412 1.00 52.66 84 VAL A N 1
ATOM 657 C CA . VAL A 1 84 ? 6.725 -14.125 10.647 1.00 52.66 84 VAL A CA 1
ATOM 658 C C . VAL A 1 84 ? 6.660 -15.526 11.243 1.00 52.66 84 VAL A C 1
ATOM 660 O O . VAL A 1 84 ? 7.107 -15.729 12.372 1.00 52.66 84 VAL A O 1
ATOM 663 N N . SER A 1 85 ? 6.034 -16.466 10.534 1.00 48.19 85 SER A N 1
ATOM 664 C CA . SER A 1 85 ? 6.123 -17.882 10.873 1.00 48.19 85 SER A CA 1
ATOM 665 C C . SER A 1 85 ? 7.604 -18.249 10.826 1.00 48.19 85 SER A C 1
ATOM 667 O O . SER A 1 85 ? 8.221 -18.202 9.763 1.00 48.19 85 SER A O 1
ATOM 669 N N . ARG A 1 86 ? 8.173 -18.459 12.013 1.00 39.31 86 ARG A N 1
ATOM 670 C CA . ARG A 1 86 ? 9.564 -18.840 12.230 1.00 39.31 86 ARG A CA 1
ATOM 671 C C . ARG A 1 86 ? 9.730 -20.336 11.983 1.00 39.31 86 ARG A C 1
ATOM 673 O O . ARG A 1 86 ? 8.779 -21.077 12.318 1.00 39.31 86 ARG A O 1
#

Foldseek 3Di:
DDDPPPPPPVQPQKWKKDLDPDFDDDPNDGDDDAAIFIDGVVDQATLVGHGRPNIDTDRPDDDDLPDPNYDVSRSVVVPVPDPPPD

Organism: NCBI:txid2502782